Protein AF-A0A368F2L1-F1 (afdb_monomer)

Nearest PDB structures (foldseek):
  6yvh-assembly1_F  TM=9.709E-01  e=3.432E-08  Homo sapiens
  5z58-assembly1_V  TM=9.607E-01  e=5.069E-08  Homo sapiens
  8i0w-assembly1_V  TM=9.616E-01  e=5.359E-08  Homo sapiens
  7dvq-assembly1_V  TM=9.607E-01  e=5.359E-08  Homo sapiens
  7a5p-assembly1_T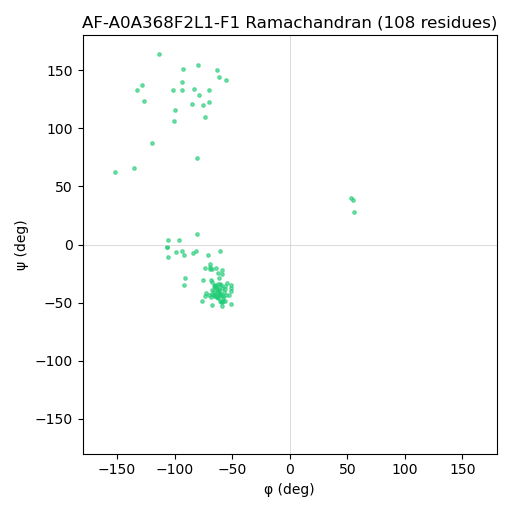  TM=9.551E-01  e=1.236E-07  Homo sapiens

Foldseek 3Di:
DVVLLPLDDQVSLVVVLVVCLQAVLVCCVPPVPVSVVVLVSLVCCLVDCVCVRYDVVSNVSNVVSVVCVVVSSPVHHNADPVRPPDDPVRDDDDDDDPPDDDDPPVVVVD

Radius of gyration: 16.91 Å; Cα contacts (8 Å, |Δi|>4): 63; chains: 1; bounding box: 33×33×47 Å

Organism: Ancylostoma caninum (NCBI:txid29170)

Sequence (110 aa):
MILMLETPTDDSVEVSIAFLKECGAKLTEVSPRALDTIFTRLRGILQDGDSSNLDKRVQYMIEVVMTIRKDNFKAYPAVIDELDLIDEDDQITHTLSLEDAVNPENELSE

Mean predicted aligned error: 5.08 Å

pLDDT: mean 90.08, std 8.78, range [55.81, 97.19]

Structure (mmCIF, N/CA/C/O backbone):
data_AF-A0A368F2L1-F1
#
_entry.id   AF-A0A368F2L1-F1
#
loop_
_atom_site.group_PDB
_atom_site.id
_atom_site.type_symbol
_atom_site.label_atom_id
_atom_site.label_alt_id
_atom_site.label_co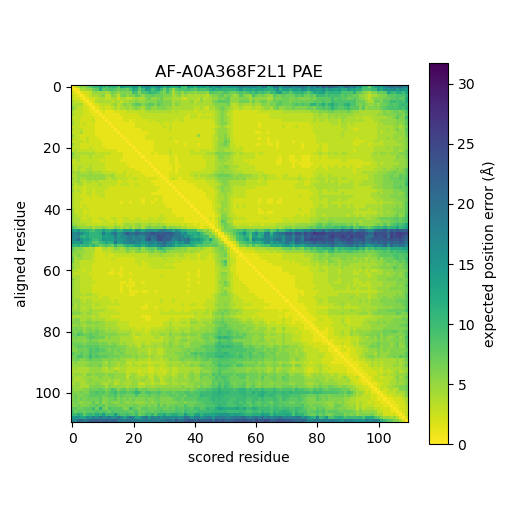mp_id
_atom_site.label_asym_id
_atom_site.label_entity_id
_atom_site.label_seq_id
_atom_site.pdbx_PDB_ins_code
_atom_site.Cartn_x
_atom_site.Cartn_y
_atom_site.Cartn_z
_atom_site.occupancy
_atom_site.B_iso_or_equiv
_atom_site.auth_seq_id
_atom_site.auth_comp_id
_atom_site.auth_asym_id
_atom_site.auth_atom_id
_atom_site.pdbx_PDB_model_num
ATOM 1 N N . MET A 1 1 ? 6.347 2.560 1.617 1.00 61.91 1 MET A N 1
ATOM 2 C CA . MET A 1 1 ? 5.161 2.505 2.507 1.00 61.91 1 MET A CA 1
ATOM 3 C C . MET A 1 1 ? 5.534 2.329 3.977 1.00 61.91 1 MET A C 1
ATOM 5 O O . MET A 1 1 ? 5.023 3.090 4.779 1.00 61.91 1 MET A O 1
ATOM 9 N N . ILE A 1 2 ? 6.428 1.396 4.342 1.00 73.25 2 ILE A N 1
ATOM 10 C CA . ILE A 1 2 ? 6.854 1.198 5.747 1.00 73.25 2 ILE A CA 1
ATOM 11 C C . ILE A 1 2 ? 7.340 2.509 6.386 1.00 73.25 2 ILE A C 1
ATOM 13 O O . ILE A 1 2 ? 6.868 2.841 7.465 1.00 73.25 2 ILE A O 1
ATOM 17 N N . LEU A 1 3 ? 8.134 3.305 5.658 1.00 76.38 3 LEU A N 1
ATOM 18 C CA . LEU A 1 3 ? 8.595 4.632 6.088 1.00 76.38 3 LEU A CA 1
ATOM 19 C C . LEU A 1 3 ? 7.464 5.559 6.577 1.00 76.38 3 LEU A C 1
ATOM 21 O O . LEU A 1 3 ? 7.618 6.253 7.573 1.00 76.38 3 LEU A O 1
ATOM 25 N N . MET A 1 4 ? 6.306 5.549 5.910 1.00 81.75 4 MET A N 1
ATOM 26 C CA . MET A 1 4 ? 5.170 6.410 6.273 1.00 81.75 4 MET A CA 1
ATOM 27 C C . MET A 1 4 ? 4.450 5.936 7.544 1.00 81.75 4 MET A C 1
ATOM 29 O O . MET A 1 4 ? 3.737 6.708 8.168 1.00 81.75 4 MET A O 1
ATOM 33 N N . LEU A 1 5 ? 4.621 4.668 7.934 1.00 83.19 5 LEU A N 1
ATOM 34 C CA . LEU A 1 5 ? 3.968 4.061 9.099 1.00 83.19 5 LEU A CA 1
ATOM 35 C C . LEU A 1 5 ? 4.925 3.867 10.289 1.00 83.19 5 LEU A C 1
ATOM 37 O O . LEU A 1 5 ? 4.532 3.290 11.311 1.00 83.19 5 LEU A O 1
ATOM 41 N N . GLU A 1 6 ? 6.176 4.322 10.175 1.00 82.06 6 GLU A N 1
ATOM 42 C CA . GLU A 1 6 ? 7.134 4.335 11.285 1.00 82.06 6 GLU A CA 1
ATOM 43 C C . GLU A 1 6 ? 6.703 5.337 12.356 1.00 82.06 6 GLU A C 1
ATOM 45 O O . GLU A 1 6 ? 6.529 4.944 13.509 1.00 82.06 6 GLU A O 1
ATOM 50 N N . THR A 1 7 ? 6.439 6.587 11.958 1.00 83.75 7 THR A N 1
ATOM 51 C CA . THR A 1 7 ? 5.884 7.643 12.822 1.00 83.75 7 THR A CA 1
ATOM 52 C C . THR A 1 7 ? 4.542 8.111 12.251 1.00 83.75 7 THR A C 1
ATOM 54 O O . THR A 1 7 ? 4.518 9.032 11.436 1.00 83.75 7 THR A O 1
ATOM 57 N N . PRO A 1 8 ? 3.426 7.456 12.613 1.00 86.56 8 PRO A N 1
ATOM 58 C CA . PRO A 1 8 ? 2.135 7.734 12.001 1.00 86.56 8 PRO A CA 1
ATOM 59 C C . PRO A 1 8 ? 1.604 9.114 12.413 1.00 86.56 8 PRO A C 1
ATOM 61 O O . PRO A 1 8 ? 1.397 9.402 13.589 1.00 86.56 8 PRO A O 1
ATOM 64 N N . THR A 1 9 ? 1.347 9.948 11.414 1.00 89.81 9 THR A N 1
ATOM 65 C CA . THR A 1 9 ? 0.551 11.183 11.475 1.00 89.81 9 THR A CA 1
ATOM 66 C C . THR A 1 9 ? -0.721 11.026 10.647 1.00 89.81 9 THR A C 1
ATOM 68 O O . THR A 1 9 ? -0.771 10.145 9.783 1.00 89.81 9 THR A O 1
ATOM 71 N N . ASP A 1 10 ? -1.708 11.905 10.843 1.00 91.00 10 ASP A N 1
ATOM 72 C CA . ASP A 1 10 ? -2.950 11.880 10.060 1.00 91.00 10 ASP A CA 1
ATOM 73 C C . ASP A 1 10 ? -2.666 11.837 8.543 1.00 91.00 10 ASP A C 1
ATOM 75 O O . ASP A 1 10 ? -3.077 10.897 7.860 1.00 91.00 10 ASP A O 1
ATOM 79 N N . ASP A 1 11 ? -1.827 12.751 8.045 1.00 92.06 11 ASP A N 1
ATOM 80 C CA . ASP A 1 11 ? -1.467 12.830 6.623 1.00 92.06 11 ASP A CA 1
ATOM 81 C C . ASP A 1 11 ? -0.731 11.577 6.118 1.00 92.06 11 ASP A C 1
ATOM 83 O O . ASP A 1 11 ? -1.040 11.037 5.054 1.00 92.06 11 ASP A O 1
ATOM 87 N N . SER A 1 12 ? 0.253 11.080 6.877 1.00 92.12 12 SER A N 1
ATOM 88 C CA . SER A 1 12 ? 1.049 9.915 6.458 1.00 92.12 12 SER A CA 1
ATOM 89 C C . SER A 1 12 ? 0.202 8.641 6.363 1.00 92.12 12 SER A C 1
ATOM 91 O O . SER A 1 12 ? 0.401 7.814 5.463 1.00 92.12 12 SER A O 1
ATOM 93 N N . VAL A 1 13 ? -0.776 8.492 7.262 1.00 91.44 13 VAL A N 1
ATOM 94 C CA . VAL A 1 13 ? -1.699 7.360 7.271 1.00 91.44 13 VAL A CA 1
ATOM 95 C C . VAL A 1 13 ? -2.683 7.489 6.114 1.00 91.44 13 VAL A C 1
ATOM 97 O O . VAL A 1 13 ? -2.928 6.503 5.421 1.00 91.44 13 VAL A O 1
ATOM 100 N N . GLU A 1 14 ? -3.192 8.686 5.837 1.00 93.25 14 GLU A N 1
ATOM 101 C CA . GLU A 1 14 ? -4.063 8.935 4.686 1.00 93.25 14 GLU A CA 1
ATOM 102 C C . GLU A 1 14 ? -3.398 8.591 3.360 1.00 93.25 14 GLU A C 1
ATOM 104 O O . GLU A 1 14 ? -3.968 7.837 2.567 1.00 93.25 14 GLU A O 1
ATOM 109 N N . VAL A 1 15 ? -2.174 9.079 3.147 1.00 94.06 15 VAL A N 1
ATOM 110 C CA . VAL A 1 15 ? -1.387 8.769 1.948 1.00 94.06 15 VAL A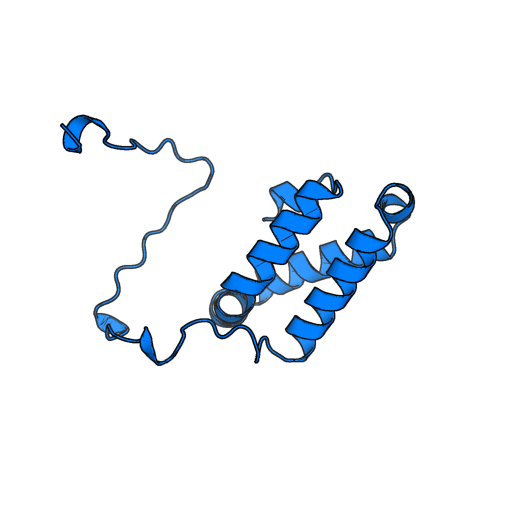 CA 1
ATOM 111 C C . VAL A 1 15 ? -1.127 7.265 1.855 1.00 94.06 15 VAL A C 1
ATOM 113 O O . VAL A 1 15 ? -1.290 6.67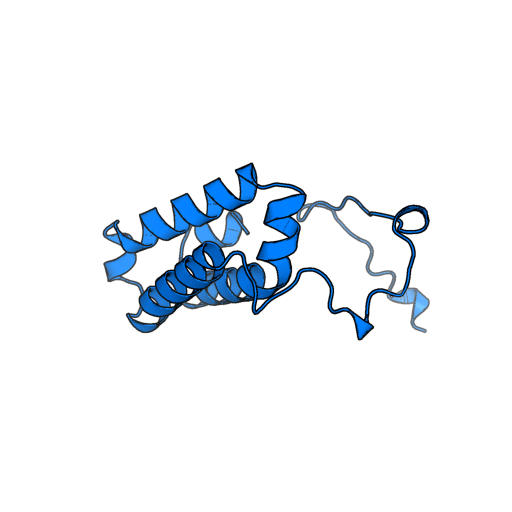3 0.788 1.00 94.06 15 VAL A O 1
ATOM 11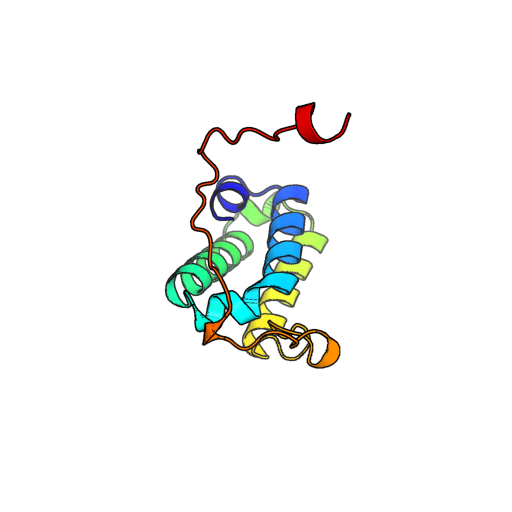6 N N . SER A 1 16 ? -0.789 6.614 2.972 1.00 94.06 16 SER A N 1
ATOM 117 C CA . SER A 1 16 ? -0.573 5.162 3.006 1.00 94.06 16 SER A CA 1
ATOM 118 C C . SER A 1 16 ? -1.834 4.376 2.645 1.00 94.06 16 SER A C 1
ATOM 120 O O . SER A 1 16 ? -1.756 3.380 1.928 1.00 94.06 16 SER A O 1
ATOM 122 N N . ILE A 1 17 ? -3.003 4.821 3.112 1.00 94.06 17 ILE A N 1
ATOM 123 C CA . ILE A 1 17 ? -4.292 4.192 2.814 1.00 94.06 17 ILE A CA 1
ATOM 124 C C . ILE A 1 17 ? -4.678 4.402 1.355 1.00 94.06 17 ILE A C 1
ATOM 126 O O . ILE A 1 17 ? -5.125 3.450 0.719 1.00 94.06 17 ILE A O 1
ATOM 130 N N . ALA A 1 18 ? -4.498 5.609 0.816 1.00 94.62 18 ALA A N 1
ATOM 131 C CA . ALA A 1 18 ? -4.726 5.878 -0.600 1.00 94.62 18 ALA A CA 1
ATOM 132 C C . ALA A 1 18 ? -3.843 4.970 -1.467 1.00 94.62 18 ALA A C 1
ATOM 134 O O . ALA A 1 18 ? -4.353 4.258 -2.324 1.00 94.62 18 ALA A O 1
ATOM 135 N N . PHE A 1 19 ? -2.548 4.888 -1.157 1.00 94.69 19 PHE A N 1
ATOM 136 C CA . PHE A 1 19 ? -1.621 4.015 -1.872 1.00 94.69 19 PHE A CA 1
ATOM 137 C C . PHE A 1 19 ? -2.026 2.530 -1.777 1.00 94.69 19 PHE A C 1
ATOM 139 O O . PHE A 1 19 ? -2.047 1.832 -2.787 1.00 94.69 19 PHE A O 1
ATOM 146 N N . LEU A 1 20 ? -2.437 2.049 -0.595 1.00 95.81 20 LEU A N 1
ATOM 147 C CA . LEU A 1 20 ? -2.927 0.674 -0.414 1.00 95.81 20 LEU A CA 1
ATOM 148 C C . LEU A 1 20 ? -4.190 0.353 -1.210 1.00 95.81 20 LEU A C 1
ATOM 150 O O . LEU A 1 20 ? -4.360 -0.798 -1.606 1.00 95.81 20 LEU A O 1
ATOM 154 N N . LYS A 1 21 ? -5.092 1.320 -1.400 1.00 95.12 21 LYS A N 1
ATOM 155 C CA . LYS A 1 21 ? -6.293 1.108 -2.211 1.00 95.12 21 LYS A CA 1
ATOM 156 C C . LYS A 1 21 ? -5.923 0.871 -3.668 1.00 95.12 21 LYS A C 1
ATOM 158 O O . LYS A 1 21 ? -6.424 -0.083 -4.241 1.00 95.12 21 LYS A O 1
ATOM 163 N N . GLU A 1 22 ? -5.006 1.665 -4.210 1.00 94.50 22 GLU A N 1
ATOM 164 C CA . GLU A 1 22 ? -4.621 1.581 -5.622 1.00 94.50 22 GLU A CA 1
ATOM 165 C C . GLU A 1 22 ? -3.759 0.349 -5.935 1.00 94.50 22 GLU A C 1
ATOM 167 O O . GLU A 1 22 ? -4.003 -0.349 -6.912 1.00 94.50 22 GLU A O 1
ATOM 172 N N . CYS A 1 23 ? -2.756 0.030 -5.105 1.00 95.19 23 CYS A N 1
ATOM 173 C CA . CYS A 1 23 ? -1.800 -1.042 -5.424 1.00 95.19 23 CYS A CA 1
ATOM 174 C C . CYS A 1 23 ? -1.988 -2.330 -4.605 1.00 95.19 23 CYS A C 1
ATOM 176 O O . CYS A 1 23 ? -1.246 -3.299 -4.790 1.00 95.19 23 CYS A O 1
ATOM 178 N N . GLY A 1 24 ? -2.936 -2.365 -3.665 1.00 95.94 24 GLY A N 1
ATOM 179 C CA . GLY A 1 24 ? -3.085 -3.467 -2.710 1.00 95.94 24 GLY A CA 1
ATOM 180 C C . GLY A 1 24 ? -3.461 -4.803 -3.352 1.00 95.94 24 GLY A C 1
ATOM 181 O O . GLY A 1 24 ? -2.951 -5.843 -2.924 1.00 95.94 24 GLY A O 1
ATOM 182 N N . ALA A 1 25 ? -4.272 -4.779 -4.415 1.00 97.00 25 ALA A N 1
ATOM 183 C CA . ALA A 1 25 ? -4.575 -5.969 -5.207 1.00 97.00 25 ALA A CA 1
ATOM 184 C C . ALA A 1 25 ? -3.292 -6.573 -5.794 1.00 97.00 25 ALA A C 1
ATOM 186 O O . ALA A 1 25 ? -2.969 -7.725 -5.505 1.00 97.00 25 ALA A O 1
ATOM 187 N N . LYS A 1 26 ? -2.480 -5.763 -6.491 1.00 95.69 26 LYS A N 1
ATOM 188 C CA . LYS A 1 26 ? -1.230 -6.244 -7.092 1.00 95.69 26 LYS A CA 1
ATOM 189 C C . LYS A 1 26 ? -0.237 -6.737 -6.043 1.00 95.69 26 LYS A C 1
ATOM 191 O O . LYS A 1 26 ? 0.379 -7.784 -6.215 1.00 95.69 26 LYS A O 1
ATOM 196 N N . LEU A 1 27 ? -0.114 -6.028 -4.917 1.00 95.50 27 LEU A N 1
ATOM 197 C CA . LEU A 1 27 ? 0.742 -6.448 -3.801 1.00 95.50 27 LEU A CA 1
ATOM 198 C C . LEU A 1 27 ? 0.319 -7.792 -3.196 1.00 95.50 27 LEU A C 1
ATOM 200 O O . LEU A 1 27 ? 1.179 -8.516 -2.697 1.00 95.50 27 LEU A O 1
ATOM 204 N N . THR A 1 28 ? -0.967 -8.145 -3.257 1.00 95.31 28 THR A N 1
ATOM 205 C CA . THR A 1 28 ? -1.450 -9.460 -2.810 1.00 95.31 28 THR A CA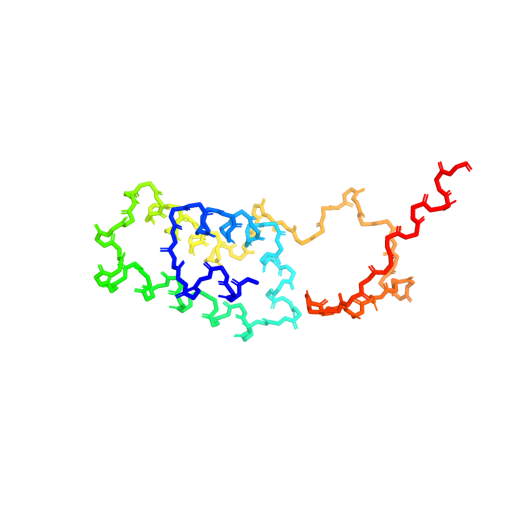 1
ATOM 206 C C . THR A 1 28 ? -0.904 -10.584 -3.695 1.00 95.31 28 THR A C 1
ATOM 208 O O . THR A 1 28 ? -0.572 -11.650 -3.181 1.00 95.31 28 THR A O 1
ATOM 211 N N . GLU A 1 29 ? -0.753 -10.338 -4.998 1.00 93.69 29 GLU A N 1
ATOM 212 C CA . GLU A 1 29 ? -0.209 -11.298 -5.966 1.00 93.69 29 GLU A CA 1
ATOM 213 C C . GLU A 1 29 ? 1.315 -11.415 -5.863 1.00 93.69 29 GLU A C 1
ATOM 215 O O . GLU A 1 29 ? 1.854 -12.518 -5.784 1.00 93.69 29 GLU A O 1
ATOM 220 N N . VAL A 1 30 ? 2.020 -10.276 -5.848 1.00 94.19 30 VAL A N 1
ATOM 221 C CA . VAL A 1 30 ? 3.487 -10.260 -5.993 1.00 94.19 30 VAL A CA 1
ATOM 222 C C . VAL A 1 30 ? 4.235 -10.339 -4.663 1.00 94.19 30 VAL A C 1
ATOM 224 O O . VAL A 1 30 ? 5.359 -10.834 -4.615 1.00 94.19 30 VAL A O 1
ATOM 227 N N . SER A 1 31 ? 3.651 -9.839 -3.567 1.00 94.38 31 SER A N 1
ATOM 228 C CA . SER A 1 31 ? 4.322 -9.776 -2.260 1.00 94.38 31 SER A CA 1
ATOM 229 C C . SER A 1 31 ? 3.341 -9.828 -1.075 1.00 94.38 31 SER A C 1
ATOM 231 O O . SER A 1 31 ? 3.283 -8.905 -0.250 1.00 94.38 31 SER A O 1
ATOM 233 N N . PRO A 1 32 ? 2.588 -10.935 -0.917 1.00 94.62 32 PRO A N 1
ATOM 234 C CA . PRO A 1 32 ? 1.564 -11.056 0.123 1.00 94.62 32 PRO A CA 1
ATOM 235 C C . PRO A 1 32 ? 2.133 -10.901 1.542 1.00 94.62 32 PRO A C 1
ATOM 237 O O . PRO A 1 32 ? 1.506 -10.293 2.405 1.00 94.62 32 PRO A O 1
ATOM 240 N N . ARG A 1 33 ? 3.367 -11.371 1.780 1.00 94.56 33 ARG A N 1
ATOM 241 C CA . ARG A 1 33 ? 4.040 -11.257 3.089 1.00 94.56 33 ARG A CA 1
ATOM 242 C C . ARG A 1 33 ? 4.350 -9.807 3.475 1.00 94.56 33 ARG A C 1
ATOM 244 O O . ARG A 1 33 ? 4.233 -9.438 4.645 1.00 94.56 33 ARG A O 1
ATOM 251 N N . ALA A 1 34 ? 4.756 -8.982 2.509 1.00 91.19 34 ALA A N 1
ATOM 252 C CA . ALA A 1 34 ? 4.995 -7.564 2.760 1.00 91.19 34 ALA A CA 1
ATOM 253 C C . ALA A 1 34 ? 3.673 -6.849 3.068 1.00 91.19 34 ALA A C 1
ATOM 255 O O . ALA A 1 34 ? 3.590 -6.086 4.033 1.00 91.19 34 ALA A O 1
ATOM 256 N N . LEU A 1 35 ? 2.618 -7.168 2.310 1.00 94.25 35 LEU A N 1
ATOM 257 C CA . LEU A 1 35 ? 1.278 -6.641 2.548 1.00 94.25 35 LEU A CA 1
ATOM 258 C C . LEU A 1 35 ? 0.759 -7.022 3.945 1.00 94.25 35 LEU A C 1
ATOM 260 O O . LEU A 1 35 ? 0.255 -6.172 4.678 1.00 94.25 35 LEU A O 1
ATOM 264 N N . ASP A 1 36 ? 0.950 -8.271 4.369 1.00 94.88 36 ASP A N 1
ATOM 265 C CA . ASP A 1 36 ? 0.598 -8.729 5.717 1.00 94.88 36 ASP A CA 1
ATOM 266 C C . ASP A 1 36 ? 1.275 -7.924 6.822 1.00 94.88 36 ASP A C 1
ATOM 268 O O . ASP A 1 36 ? 0.637 -7.573 7.821 1.00 94.88 36 ASP A O 1
ATOM 272 N N . THR A 1 37 ? 2.548 -7.589 6.623 1.00 94.19 37 THR A N 1
ATOM 273 C CA . THR A 1 37 ? 3.333 -6.788 7.567 1.00 94.19 37 THR A CA 1
ATOM 274 C C . THR A 1 37 ? 2.753 -5.379 7.700 1.00 94.19 37 THR A C 1
ATOM 276 O O . THR A 1 37 ? 2.544 -4.898 8.815 1.00 94.19 37 THR A O 1
ATOM 279 N N . ILE A 1 38 ? 2.395 -4.747 6.578 1.00 93.62 38 ILE A N 1
ATOM 280 C CA . ILE A 1 38 ? 1.757 -3.424 6.553 1.00 93.62 38 ILE A CA 1
ATOM 281 C C . ILE A 1 38 ? 0.424 -3.439 7.311 1.00 93.62 38 ILE A C 1
ATOM 283 O O . ILE A 1 38 ? 0.188 -2.606 8.183 1.00 93.62 38 ILE A O 1
ATOM 287 N N . PHE A 1 39 ? -0.453 -4.402 7.028 1.00 94.38 39 PHE A N 1
ATOM 288 C CA . PHE A 1 39 ? -1.754 -4.484 7.700 1.00 94.38 39 PHE A CA 1
ATOM 289 C C . PHE A 1 39 ? -1.643 -4.841 9.183 1.00 94.38 39 PHE A C 1
ATOM 291 O O . PHE A 1 39 ? -2.476 -4.418 9.984 1.00 94.38 39 PHE A O 1
ATOM 298 N N . THR A 1 40 ? -0.619 -5.604 9.563 1.00 93.25 40 THR A N 1
ATOM 299 C CA . THR A 1 40 ? -0.303 -5.855 10.971 1.00 93.25 40 THR A CA 1
ATOM 300 C C . THR A 1 40 ? 0.110 -4.558 11.661 1.00 93.25 40 THR A C 1
ATOM 302 O O . THR A 1 40 ? -0.401 -4.268 12.740 1.00 93.25 40 THR A O 1
ATOM 305 N N . ARG A 1 41 ? 0.940 -3.727 11.014 1.00 91.00 41 ARG A N 1
ATOM 306 C CA . ARG A 1 41 ? 1.310 -2.401 11.528 1.00 91.00 41 ARG A CA 1
ATOM 307 C C . ARG A 1 41 ? 0.100 -1.476 11.662 1.00 91.00 41 ARG A C 1
ATOM 309 O O . ARG A 1 41 ? -0.069 -0.881 12.717 1.00 91.00 41 ARG A O 1
ATOM 316 N N . LEU A 1 42 ? -0.772 -1.412 10.653 1.00 91.75 42 LEU A N 1
ATOM 317 C CA . LEU A 1 42 ? -2.019 -0.635 10.713 1.00 91.75 42 LEU A CA 1
ATOM 318 C C . LEU A 1 42 ? -2.935 -1.086 11.861 1.00 91.75 42 LEU A C 1
ATOM 320 O O . LEU A 1 42 ? -3.559 -0.256 12.516 1.00 91.75 42 LEU A O 1
ATOM 324 N N . ARG A 1 43 ? -2.996 -2.396 12.136 1.00 91.44 43 ARG A N 1
ATOM 325 C CA . ARG A 1 43 ? -3.726 -2.922 13.297 1.00 91.44 43 ARG A CA 1
ATOM 326 C C . ARG A 1 43 ? -3.091 -2.492 14.614 1.00 91.44 43 ARG A C 1
ATOM 328 O O . ARG A 1 43 ? -3.832 -2.110 15.512 1.00 91.44 43 ARG A O 1
ATOM 335 N N . GLY A 1 44 ? -1.762 -2.529 14.703 1.00 89.62 44 GLY A N 1
ATOM 336 C CA . GLY A 1 44 ? -1.019 -2.005 15.849 1.00 89.62 44 GLY A CA 1
ATOM 337 C C . GLY A 1 44 ? -1.354 -0.537 16.105 1.00 89.62 44 GLY A C 1
ATOM 338 O O . GLY A 1 44 ? -1.775 -0.205 17.199 1.00 89.62 44 GLY A O 1
ATOM 339 N N . ILE A 1 45 ? -1.329 0.313 15.072 1.00 87.50 45 ILE A N 1
ATOM 340 C CA . ILE A 1 45 ? -1.676 1.743 15.185 1.00 87.50 45 ILE A CA 1
ATOM 341 C C . ILE A 1 45 ? -3.088 1.958 15.756 1.00 87.50 45 ILE A C 1
ATOM 343 O O . ILE A 1 45 ? -3.287 2.870 16.548 1.00 87.50 45 ILE A O 1
ATOM 347 N N . LEU A 1 46 ? -4.065 1.124 15.380 1.00 86.62 46 LEU A N 1
ATOM 348 C CA . LEU A 1 46 ? -5.445 1.221 15.876 1.00 86.62 46 LEU A CA 1
ATOM 349 C C . LEU A 1 46 ? -5.606 0.712 17.324 1.00 86.62 46 LEU A C 1
ATOM 351 O O . LEU A 1 46 ? -6.498 1.165 18.035 1.00 86.62 46 LEU A O 1
ATOM 355 N N . GLN A 1 47 ? -4.791 -0.262 17.741 1.00 83.62 47 GLN A N 1
ATOM 356 C CA . GLN A 1 47 ? -4.873 -0.912 19.057 1.00 83.62 47 GLN A CA 1
ATOM 357 C C . GLN A 1 47 ? -3.995 -0.239 20.119 1.00 83.62 47 GLN A C 1
ATOM 359 O O . GLN A 1 47 ? -4.371 -0.201 21.291 1.00 83.62 47 GLN A O 1
ATOM 364 N N . ASP A 1 48 ? -2.837 0.272 19.713 1.00 70.19 48 ASP A N 1
ATOM 365 C CA . ASP A 1 48 ? -1.867 0.926 20.577 1.00 70.19 48 ASP A CA 1
ATOM 366 C C . ASP A 1 48 ? -2.299 2.374 20.869 1.00 70.19 48 ASP A C 1
ATOM 368 O O . ASP A 1 48 ? -3.010 3.025 20.095 1.00 70.19 48 ASP A O 1
ATOM 372 N N . GLY A 1 49 ? -1.845 2.907 22.008 1.00 56.72 49 GLY A N 1
ATOM 373 C CA . GLY A 1 49 ? -2.124 4.281 22.445 1.00 56.72 49 GLY A CA 1
ATOM 374 C C . GLY A 1 49 ? -1.619 5.377 21.494 1.00 56.72 49 GLY A C 1
ATOM 375 O O . GLY A 1 49 ? -1.963 6.537 21.705 1.00 56.72 49 GLY A O 1
ATOM 376 N N . ASP A 1 50 ? -0.878 5.035 20.434 1.00 55.81 50 ASP A N 1
ATOM 377 C CA . ASP A 1 50 ? -0.520 5.940 19.327 1.00 55.81 50 ASP A CA 1
ATOM 378 C C . ASP A 1 50 ? -1.759 6.453 18.566 1.00 55.81 50 ASP A C 1
ATOM 380 O O . ASP A 1 50 ? -1.744 7.558 18.025 1.00 55.81 50 ASP A O 1
ATOM 384 N N . SER A 1 51 ? -2.874 5.713 18.605 1.00 58.19 51 SER A N 1
ATOM 385 C CA . SER A 1 51 ? -4.183 6.174 18.114 1.00 58.19 51 SER A CA 1
ATOM 386 C C . SER A 1 51 ? -4.757 7.366 18.885 1.00 58.19 51 SER A C 1
ATOM 388 O O . SER A 1 51 ? -5.619 8.065 18.356 1.00 58.19 51 SER A O 1
ATOM 390 N N . SER A 1 52 ? -4.303 7.623 20.119 1.00 59.12 52 SER A N 1
ATOM 391 C CA . SER A 1 52 ? -4.835 8.717 20.948 1.00 59.12 52 SER A CA 1
ATOM 392 C C . SER A 1 52 ? -4.505 10.110 20.404 1.00 59.12 52 SER A C 1
ATOM 394 O O . SER A 1 52 ? -5.226 11.060 20.708 1.00 59.12 52 SER A O 1
ATOM 396 N N . ASN A 1 53 ? -3.469 10.210 19.565 1.00 71.38 53 ASN A N 1
ATOM 397 C CA . ASN A 1 53 ? -3.073 11.435 18.872 1.00 71.38 53 ASN A CA 1
ATOM 398 C C . ASN A 1 53 ? -3.575 11.502 17.420 1.00 71.38 53 ASN A C 1
ATOM 400 O O . ASN A 1 53 ? -3.381 12.530 16.779 1.00 71.38 53 ASN A O 1
ATOM 404 N N . LEU A 1 54 ? -4.186 10.430 16.901 1.00 81.81 54 LEU A N 1
ATOM 405 C CA . LEU A 1 54 ? -4.725 10.388 15.542 1.00 81.81 54 LEU A CA 1
ATOM 406 C C . LEU A 1 54 ? -6.203 10.761 15.541 1.00 81.81 54 LEU A C 1
ATOM 408 O O . LEU A 1 54 ? -6.977 10.323 16.401 1.00 81.81 54 LEU A O 1
ATOM 412 N N . ASP A 1 55 ? -6.613 11.528 14.535 1.00 88.38 55 ASP A N 1
ATOM 413 C CA . ASP A 1 55 ? -8.010 11.903 14.375 1.00 88.38 55 ASP A CA 1
ATOM 414 C C . ASP A 1 55 ? -8.887 10.650 14.180 1.00 88.38 55 ASP A C 1
ATOM 416 O O . ASP A 1 55 ? -8.516 9.676 13.513 1.00 88.38 55 ASP A O 1
ATOM 420 N N . LYS A 1 56 ? -10.105 10.672 14.735 1.00 89.44 56 LYS A N 1
ATOM 421 C CA . LYS A 1 56 ? -11.074 9.574 14.578 1.00 89.44 56 LYS A CA 1
ATOM 422 C C . LYS A 1 56 ? -11.330 9.236 13.109 1.00 89.44 56 LYS A C 1
ATOM 424 O O . LYS A 1 56 ? -11.559 8.075 12.781 1.00 89.44 56 LYS A O 1
ATOM 429 N N . ARG A 1 57 ? -11.286 10.224 12.215 1.00 91.75 57 ARG A N 1
ATOM 430 C CA . ARG A 1 57 ? -11.403 10.036 10.767 1.00 91.75 57 ARG A CA 1
ATOM 431 C C . ARG A 1 57 ? -10.332 9.093 10.233 1.00 91.75 57 ARG A C 1
ATOM 433 O O . ARG A 1 57 ? -10.654 8.212 9.442 1.00 91.75 57 ARG A O 1
ATOM 440 N N . VAL A 1 58 ? -9.088 9.247 10.672 1.00 90.81 58 VAL A N 1
ATOM 441 C CA . VAL A 1 58 ? -7.963 8.421 10.219 1.00 90.81 58 VAL A CA 1
ATOM 442 C C . VAL A 1 58 ? -8.125 6.986 10.712 1.00 90.81 58 VAL A C 1
ATOM 444 O O . VAL A 1 58 ? -7.936 6.045 9.941 1.00 90.81 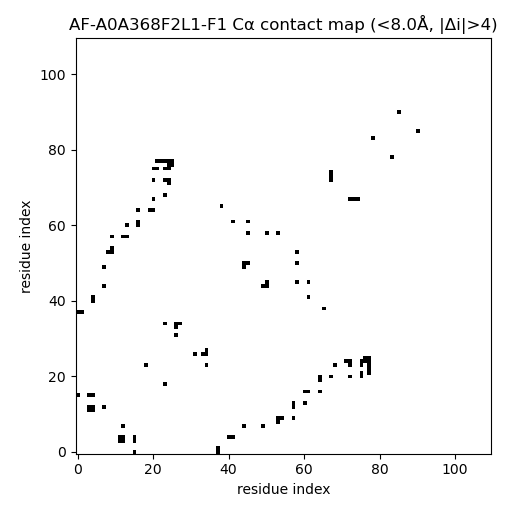58 VAL A O 1
ATOM 447 N N . GLN A 1 59 ? -8.604 6.804 11.945 1.00 90.44 59 GLN A N 1
ATOM 448 C CA . GLN A 1 59 ? -8.964 5.483 12.474 1.00 90.44 59 GLN A CA 1
ATOM 449 C C . GLN A 1 59 ? -10.033 4.798 11.603 1.00 90.44 59 GLN A C 1
ATOM 451 O O . GLN A 1 59 ? -9.851 3.648 11.200 1.00 90.44 59 GLN A O 1
ATOM 456 N N . TYR A 1 60 ? -11.092 5.518 11.209 1.00 93.44 60 TYR A N 1
ATOM 457 C CA . TYR A 1 60 ? -12.095 4.988 10.276 1.00 93.44 60 TYR A CA 1
ATOM 458 C C . TYR A 1 60 ? -11.501 4.632 8.912 1.00 93.44 60 TYR A C 1
ATOM 460 O O . TYR A 1 60 ? -11.875 3.620 8.321 1.00 93.44 60 TYR A O 1
ATOM 468 N N . MET A 1 61 ? -10.560 5.423 8.395 1.00 94.44 61 MET A N 1
ATOM 469 C CA . MET A 1 61 ? -9.900 5.093 7.131 1.00 94.44 61 MET A CA 1
ATOM 470 C C . MET A 1 61 ? -9.114 3.777 7.230 1.00 94.44 61 MET A C 1
ATOM 472 O O . MET A 1 61 ? -9.131 2.991 6.277 1.00 94.44 61 MET A O 1
ATOM 476 N N . ILE A 1 62 ? -8.476 3.502 8.376 1.00 93.56 62 ILE A N 1
ATOM 477 C CA . ILE A 1 62 ? -7.797 2.223 8.631 1.00 93.56 62 ILE A CA 1
ATOM 478 C C . ILE A 1 62 ? -8.811 1.066 8.614 1.00 93.56 62 ILE A C 1
ATOM 480 O O . ILE A 1 62 ? -8.581 0.043 7.967 1.00 93.56 62 ILE A O 1
ATOM 484 N N . GLU A 1 63 ? -9.961 1.212 9.271 1.00 93.94 63 GLU A N 1
ATOM 485 C CA . GLU A 1 63 ? -11.014 0.185 9.254 1.00 93.94 63 GLU A CA 1
ATOM 486 C C . GLU A 1 63 ? -11.562 -0.069 7.841 1.00 93.94 63 GLU A C 1
ATOM 488 O O . GLU A 1 63 ? -11.770 -1.222 7.437 1.00 93.94 63 GLU A O 1
ATOM 493 N N . VAL A 1 64 ? -11.741 0.999 7.058 1.00 95.69 64 VAL A N 1
ATOM 494 C CA . VAL A 1 64 ? -12.167 0.916 5.657 1.00 95.69 64 VAL A CA 1
ATOM 495 C C . VAL A 1 64 ? -11.155 0.120 4.837 1.00 95.69 64 VAL A C 1
ATOM 497 O O . VAL A 1 64 ? -11.554 -0.809 4.135 1.00 95.69 64 VAL A O 1
ATOM 500 N N . VAL A 1 65 ? -9.850 0.403 4.943 1.00 96.00 65 VAL A N 1
ATOM 501 C CA . VAL A 1 65 ? -8.845 -0.343 4.164 1.00 96.00 65 VAL A CA 1
ATOM 502 C C . VAL A 1 65 ? -8.735 -1.806 4.606 1.00 96.00 65 VAL A C 1
ATOM 504 O O . VAL A 1 65 ? -8.530 -2.689 3.774 1.00 96.00 65 VAL A O 1
ATOM 507 N N . MET A 1 66 ? -8.957 -2.110 5.891 1.00 95.50 66 MET A N 1
ATOM 508 C CA . MET A 1 66 ? -9.058 -3.500 6.357 1.00 95.50 66 MET A CA 1
ATOM 509 C C . MET A 1 66 ? -10.267 -4.230 5.768 1.00 95.50 66 MET A C 1
ATOM 511 O O . MET A 1 66 ? -10.176 -5.427 5.491 1.00 95.50 66 MET A O 1
ATOM 515 N N . THR A 1 67 ? -11.387 -3.535 5.575 1.00 97.00 67 THR A N 1
ATOM 516 C CA . THR A 1 67 ? -12.578 -4.097 4.924 1.00 97.00 67 THR A CA 1
ATOM 517 C C . THR A 1 67 ? -12.311 -4.361 3.445 1.00 97.00 67 THR A C 1
ATOM 519 O O . THR A 1 67 ? -12.542 -5.474 2.983 1.00 97.00 67 THR A O 1
ATOM 522 N N . ILE A 1 68 ? -11.693 -3.408 2.741 1.00 97.19 68 ILE A N 1
ATOM 523 C CA . ILE A 1 68 ? -11.272 -3.574 1.340 1.00 97.19 68 ILE A CA 1
ATOM 524 C C . IL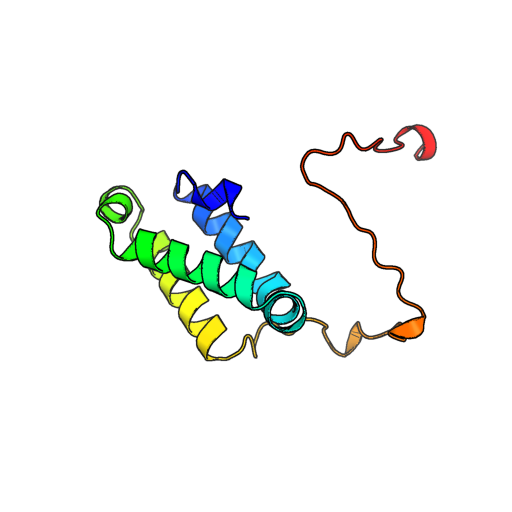E A 1 68 ? -10.374 -4.806 1.177 1.00 97.19 68 ILE A C 1
ATOM 526 O O . ILE A 1 68 ? -10.579 -5.609 0.267 1.00 97.19 68 ILE A O 1
ATOM 530 N N . ARG A 1 69 ? -9.419 -5.008 2.094 1.00 95.94 69 ARG A N 1
ATOM 531 C CA . ARG A 1 69 ? -8.580 -6.210 2.099 1.00 95.94 69 ARG A CA 1
ATOM 532 C C . ARG A 1 69 ? -9.390 -7.491 2.305 1.00 95.94 69 ARG A C 1
ATOM 534 O O . ARG A 1 69 ? -9.122 -8.476 1.626 1.00 95.94 69 ARG A O 1
ATOM 541 N N . LYS A 1 70 ? -10.341 -7.517 3.247 1.00 96.00 70 LYS A N 1
ATOM 542 C CA . LYS A 1 70 ? -11.203 -8.696 3.486 1.00 96.00 70 LYS A CA 1
ATOM 543 C C . LYS A 1 70 ? -12.027 -9.055 2.253 1.00 96.00 70 LYS A C 1
ATOM 545 O O . LYS A 1 70 ? -12.237 -10.234 1.987 1.00 96.00 70 LYS A O 1
ATOM 550 N N . ASP A 1 71 ? -12.434 -8.045 1.495 1.00 97.12 71 ASP A N 1
ATOM 551 C CA . ASP A 1 71 ? -13.142 -8.212 0.230 1.00 97.12 71 ASP A CA 1
ATOM 552 C C . ASP A 1 71 ? -12.207 -8.534 -0.945 1.00 97.12 71 ASP A C 1
ATOM 554 O O . ASP A 1 71 ? -12.666 -8.571 -2.084 1.00 97.12 71 ASP A O 1
ATOM 558 N N . ASN A 1 72 ? -10.921 -8.804 -0.691 1.00 94.94 72 ASN A N 1
ATOM 559 C CA . ASN A 1 72 ? -9.888 -9.082 -1.692 1.00 94.94 72 ASN A CA 1
ATOM 560 C C . ASN A 1 72 ? -9.792 -7.992 -2.768 1.00 94.94 72 ASN A C 1
ATOM 562 O O . ASN A 1 72 ? -9.642 -8.301 -3.944 1.00 94.94 72 ASN A O 1
ATOM 566 N N . PHE A 1 73 ? -9.916 -6.721 -2.371 1.00 96.62 73 PHE A N 1
ATOM 567 C CA . PHE A 1 73 ? -9.781 -5.571 -3.270 1.00 96.62 73 PHE A CA 1
ATOM 568 C C . PHE A 1 73 ? -10.725 -5.605 -4.488 1.00 96.62 73 PHE A C 1
ATOM 570 O O . PHE A 1 73 ? -10.428 -5.001 -5.507 1.00 96.62 73 PHE A O 1
ATOM 577 N N . LYS A 1 74 ? -11.898 -6.249 -4.398 1.00 94.50 74 LYS A N 1
ATOM 578 C CA . LYS A 1 74 ? -12.859 -6.352 -5.521 1.00 94.50 74 LYS A CA 1
ATOM 579 C C . LYS A 1 74 ? -13.209 -5.022 -6.197 1.00 94.50 74 LYS A C 1
ATOM 581 O O . LYS A 1 74 ? -13.458 -5.000 -7.393 1.00 94.50 74 LYS A O 1
ATOM 586 N N . ALA A 1 75 ? -13.279 -3.936 -5.425 1.00 94.88 75 ALA A N 1
ATOM 587 C CA . ALA A 1 75 ? -13.574 -2.596 -5.938 1.00 94.88 75 ALA A CA 1
ATOM 588 C C . ALA A 1 75 ? -12.335 -1.851 -6.477 1.00 94.88 75 ALA A C 1
ATOM 590 O O . ALA A 1 75 ? -12.480 -0.768 -7.031 1.00 94.88 75 ALA A O 1
ATOM 591 N N . TYR A 1 76 ? -11.142 -2.415 -6.286 1.00 95.81 76 TYR A N 1
ATOM 592 C CA . TYR A 1 76 ? -9.843 -1.841 -6.632 1.00 95.81 76 TYR A CA 1
ATOM 593 C C . TYR A 1 76 ? -8.967 -2.914 -7.309 1.00 95.81 76 TYR A C 1
ATOM 595 O O . TYR A 1 76 ? -7.992 -3.380 -6.711 1.00 95.81 76 TYR A O 1
ATOM 603 N N . PRO A 1 77 ? -9.353 -3.393 -8.507 1.00 95.31 77 PRO A N 1
ATOM 604 C CA . PRO A 1 77 ? -8.585 -4.409 -9.220 1.00 95.31 77 PRO A CA 1
ATOM 605 C C . PRO A 1 77 ? -7.191 -3.883 -9.593 1.00 95.31 77 PRO A C 1
ATOM 607 O O . PRO A 1 77 ? -7.010 -2.689 -9.816 1.00 95.31 77 PRO A O 1
ATOM 610 N N . ALA A 1 78 ? -6.205 -4.782 -9.669 1.00 94.19 78 ALA A N 1
ATOM 611 C CA . ALA A 1 78 ? -4.818 -4.426 -9.982 1.00 94.19 78 ALA A CA 1
ATOM 612 C C . ALA A 1 78 ? -4.652 -3.837 -11.392 1.00 94.19 78 ALA A C 1
ATOM 614 O O . ALA A 1 78 ? -3.833 -2.945 -11.598 1.00 94.19 78 ALA A O 1
ATOM 615 N N . VAL A 1 79 ? -5.426 -4.355 -12.344 1.00 93.12 79 VAL A N 1
ATOM 616 C CA . VAL A 1 79 ? -5.510 -3.882 -13.724 1.00 93.12 79 VAL A CA 1
ATOM 617 C C . VAL A 1 79 ? -6.993 -3.769 -14.054 1.00 93.12 79 VAL A C 1
ATOM 619 O O . VAL A 1 79 ? -7.779 -4.653 -13.714 1.00 93.12 79 VAL A O 1
ATOM 622 N N . ILE A 1 80 ? -7.388 -2.649 -14.649 1.00 93.44 80 ILE A N 1
ATOM 623 C CA . ILE A 1 80 ? -8.750 -2.448 -15.148 1.00 93.44 80 ILE A CA 1
ATOM 624 C C . ILE A 1 80 ? -8.817 -3.096 -16.531 1.00 93.44 80 ILE A C 1
ATOM 626 O O . ILE A 1 80 ? -7.935 -2.828 -17.339 1.00 93.44 80 ILE A O 1
ATOM 630 N N . ASP A 1 81 ? -9.858 -3.881 -16.820 1.00 91.69 81 ASP A N 1
ATOM 631 C CA . ASP A 1 81 ? -9.987 -4.645 -18.076 1.00 91.69 81 ASP A CA 1
ATOM 632 C C . ASP A 1 81 ? -9.764 -3.795 -19.343 1.00 91.69 81 ASP A C 1
ATOM 634 O O . ASP A 1 81 ? -9.152 -4.244 -20.305 1.00 91.69 81 ASP A O 1
ATOM 638 N N . GLU A 1 82 ? -10.217 -2.537 -19.348 1.00 93.75 82 GLU A N 1
ATOM 639 C CA . GLU A 1 82 ? -10.038 -1.612 -20.480 1.00 93.75 82 GLU A CA 1
ATOM 640 C C . GLU A 1 82 ? -8.578 -1.161 -20.695 1.00 93.75 82 GLU A C 1
ATOM 642 O O . GLU A 1 82 ? -8.247 -0.619 -21.749 1.00 93.75 82 GLU A O 1
ATOM 647 N N . LEU A 1 83 ? -7.714 -1.353 -19.695 1.00 93.56 83 LEU A N 1
ATOM 648 C CA . LEU A 1 83 ? -6.302 -0.963 -19.684 1.00 93.56 83 LEU A CA 1
ATOM 649 C C . LEU A 1 83 ? -5.350 -2.162 -19.820 1.00 93.56 83 LEU A C 1
ATOM 651 O O . LEU A 1 83 ? -4.137 -1.957 -19.891 1.00 93.56 83 LEU A O 1
ATOM 655 N N . ASP A 1 84 ? -5.874 -3.388 -19.884 1.00 93.44 84 ASP A N 1
ATOM 656 C CA . ASP A 1 84 ? -5.087 -4.607 -20.088 1.00 93.44 84 ASP A CA 1
ATOM 657 C C . ASP A 1 84 ? -4.749 -4.793 -21.579 1.00 93.44 84 ASP A C 1
ATOM 659 O O . ASP A 1 84 ? -5.393 -5.539 -22.314 1.00 93.44 84 ASP A O 1
ATOM 663 N N . LEU A 1 85 ? -3.796 -3.989 -22.061 1.00 94.50 85 LEU A N 1
ATOM 664 C CA . LEU A 1 85 ? -3.487 -3.845 -23.492 1.00 94.50 85 LEU A CA 1
ATOM 665 C C . LEU A 1 85 ? -2.187 -4.530 -23.931 1.00 94.50 85 LEU A C 1
ATOM 667 O O . LEU A 1 85 ? -1.903 -4.568 -25.128 1.00 94.50 85 LEU A O 1
ATOM 671 N N . ILE A 1 86 ? -1.363 -4.979 -22.985 1.00 94.88 86 ILE A N 1
ATOM 672 C CA . ILE A 1 86 ? -0.015 -5.494 -23.244 1.00 94.88 86 ILE A CA 1
ATOM 673 C C . ILE A 1 86 ? 0.097 -6.876 -22.615 1.00 94.88 86 ILE A C 1
ATOM 675 O O . I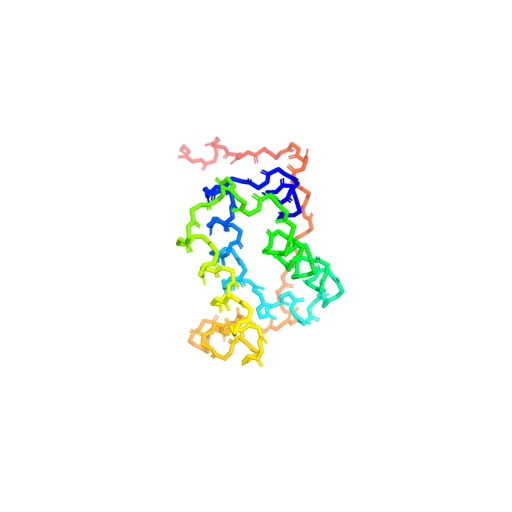LE A 1 86 ? -0.066 -7.005 -21.400 1.00 94.88 86 ILE A O 1
ATOM 679 N N . ASP A 1 87 ? 0.434 -7.869 -23.436 1.00 94.06 87 ASP A N 1
ATOM 680 C CA . ASP A 1 87 ? 0.667 -9.241 -22.990 1.00 94.06 87 ASP A CA 1
ATOM 681 C C . ASP A 1 87 ? 1.743 -9.285 -21.893 1.00 94.06 87 ASP A C 1
ATOM 683 O O . ASP A 1 87 ? 2.743 -8.568 -21.955 1.00 94.06 87 ASP A O 1
ATOM 687 N N . GLU A 1 88 ? 1.557 -10.142 -20.884 1.00 89.94 88 GLU A N 1
ATOM 688 C CA . GLU A 1 88 ? 2.461 -10.217 -19.724 1.00 89.94 88 GLU A CA 1
ATOM 689 C C . GLU A 1 88 ? 3.927 -10.468 -20.122 1.00 89.94 88 GLU A C 1
ATOM 691 O O . GLU A 1 88 ? 4.833 -9.901 -19.510 1.00 89.94 88 GLU A O 1
ATOM 696 N N . ASP A 1 89 ? 4.161 -11.260 -21.176 1.00 94.69 89 ASP A N 1
ATOM 697 C CA . ASP A 1 89 ? 5.500 -11.599 -21.683 1.00 94.69 89 ASP A CA 1
ATOM 698 C C . ASP A 1 89 ? 6.228 -10.403 -22.330 1.00 94.69 89 ASP A C 1
ATOM 700 O O . ASP A 1 89 ? 7.460 -10.399 -22.409 1.00 94.69 89 ASP A O 1
ATOM 704 N N . ASP A 1 90 ? 5.488 -9.373 -22.750 1.00 96.50 90 ASP A N 1
ATOM 705 C CA . ASP A 1 90 ? 6.029 -8.153 -23.358 1.00 96.50 90 ASP A CA 1
ATOM 706 C C . ASP A 1 90 ? 6.269 -7.034 -22.324 1.00 96.50 90 ASP A C 1
ATOM 708 O O . ASP A 1 90 ? 6.831 -5.979 -22.644 1.00 96.50 90 ASP A O 1
ATOM 712 N N . GLN A 1 91 ? 5.873 -7.236 -21.062 1.00 94.44 91 GLN A N 1
ATOM 713 C CA . GLN A 1 91 ? 6.034 -6.237 -20.007 1.00 94.44 91 GLN A CA 1
ATOM 714 C C . GLN A 1 91 ? 7.468 -6.202 -19.461 1.00 94.44 91 GLN A C 1
ATOM 716 O O . GLN A 1 91 ? 8.025 -7.197 -18.996 1.00 94.44 91 GLN A O 1
ATOM 721 N N . ILE A 1 92 ? 8.060 -5.004 -19.416 1.00 95.50 92 ILE A N 1
ATOM 722 C CA . ILE A 1 92 ? 9.388 -4.784 -18.826 1.00 95.50 92 ILE A CA 1
ATOM 723 C C . ILE A 1 92 ? 9.236 -4.207 -17.415 1.00 95.50 92 ILE A C 1
ATOM 725 O O . ILE A 1 92 ? 8.927 -3.027 -17.226 1.00 95.50 92 ILE A O 1
ATOM 729 N N . THR A 1 93 ? 9.502 -5.037 -16.404 1.00 92.69 93 THR A N 1
ATOM 730 C CA . THR A 1 93 ? 9.467 -4.618 -14.995 1.00 92.69 93 THR A CA 1
ATOM 731 C C . THR A 1 93 ? 10.796 -4.000 -14.573 1.00 92.69 93 THR A C 1
ATOM 733 O O . THR A 1 93 ? 11.837 -4.656 -14.580 1.00 92.69 93 THR A O 1
ATOM 736 N N . HIS A 1 94 ? 10.754 -2.744 -14.135 1.00 92.69 94 HIS A N 1
ATOM 737 C CA . HIS A 1 94 ? 11.920 -2.031 -13.623 1.00 92.69 94 HIS A CA 1
ATOM 738 C C . HIS A 1 94 ? 12.001 -2.181 -12.103 1.00 92.69 94 HIS A C 1
ATOM 740 O O . HIS A 1 94 ? 11.010 -1.992 -11.400 1.00 92.69 94 HIS A O 1
ATOM 746 N N . THR A 1 95 ? 13.186 -2.505 -11.584 1.00 91.44 95 THR A N 1
ATOM 747 C CA . THR A 1 95 ? 13.434 -2.538 -10.135 1.00 91.44 95 THR A CA 1
ATOM 748 C C . THR A 1 95 ? 14.134 -1.253 -9.721 1.00 91.44 95 THR A C 1
ATOM 750 O O . THR A 1 95 ? 15.248 -0.995 -10.167 1.00 91.44 95 THR A O 1
ATOM 753 N N . LEU A 1 96 ? 13.466 -0.456 -8.889 1.00 90.00 96 LEU A N 1
ATOM 754 C CA . LEU A 1 96 ? 13.935 0.846 -8.415 1.00 90.00 96 LEU A CA 1
ATOM 755 C C . LEU A 1 96 ? 13.846 0.889 -6.888 1.00 90.00 96 LEU A C 1
ATOM 757 O O . LEU A 1 96 ? 12.842 0.449 -6.317 1.00 90.00 96 LEU A O 1
ATOM 761 N N . SER A 1 97 ? 14.872 1.425 -6.228 1.00 90.31 97 SER A N 1
ATOM 762 C CA . SER A 1 97 ? 14.828 1.744 -4.802 1.00 90.31 97 SER A CA 1
ATOM 763 C C . SER A 1 97 ? 14.401 3.194 -4.586 1.00 90.31 97 SER A C 1
ATOM 765 O O . SER A 1 97 ? 14.675 4.075 -5.394 1.00 90.31 97 SER A O 1
ATOM 767 N N . LEU A 1 98 ? 13.766 3.461 -3.444 1.00 87.69 98 LEU A N 1
ATOM 768 C CA . LEU A 1 98 ? 13.427 4.827 -3.025 1.00 87.69 98 LEU A CA 1
ATOM 769 C C . LEU A 1 98 ? 14.663 5.661 -2.654 1.00 87.69 98 LEU A C 1
ATOM 771 O O . LEU A 1 98 ? 14.578 6.882 -2.597 1.00 87.69 98 LEU A O 1
ATOM 775 N N . GLU A 1 99 ? 15.781 5.002 -2.360 1.00 89.50 99 GLU A N 1
ATOM 776 C CA . GLU A 1 99 ? 17.040 5.641 -1.961 1.00 89.50 99 GLU A CA 1
ATOM 777 C C . GLU A 1 99 ? 17.958 5.927 -3.157 1.00 89.50 99 GLU A C 1
ATOM 779 O O . GLU A 1 99 ? 18.975 6.605 -3.003 1.00 89.50 99 GLU A O 1
ATOM 784 N N . ASP A 1 100 ? 17.613 5.416 -4.344 1.00 91.50 100 ASP A N 1
ATOM 785 C CA . ASP A 1 100 ? 18.435 5.580 -5.535 1.00 91.50 100 ASP A CA 1
ATOM 786 C C . ASP A 1 100 ? 18.408 7.039 -6.005 1.00 91.50 100 ASP A C 1
ATOM 788 O O . ASP A 1 100 ? 17.354 7.665 -6.137 1.00 91.50 100 ASP A O 1
ATOM 792 N N . ALA A 1 101 ? 19.587 7.584 -6.308 1.00 89.94 101 ALA A N 1
ATOM 793 C CA . ALA A 1 101 ? 19.687 8.852 -7.015 1.00 89.94 101 ALA A CA 1
ATOM 794 C C . ALA A 1 101 ? 19.309 8.626 -8.486 1.00 89.94 101 ALA A C 1
ATOM 796 O O . ALA A 1 101 ? 20.056 7.995 -9.234 1.00 89.94 101 ALA A O 1
ATOM 797 N N . VAL A 1 102 ? 18.150 9.139 -8.896 1.00 90.81 102 VAL A N 1
ATOM 798 C CA . VAL A 1 102 ? 17.644 9.027 -10.270 1.00 90.81 102 VAL A CA 1
ATOM 799 C C . VAL A 1 102 ? 17.897 10.339 -11.013 1.00 90.81 102 VAL A C 1
ATOM 801 O O . VAL A 1 102 ? 17.602 11.410 -10.480 1.00 90.81 102 VAL A O 1
ATOM 804 N N . ASN A 1 103 ? 18.432 10.270 -12.238 1.00 91.94 103 ASN A N 1
ATOM 805 C CA . ASN A 1 103 ? 18.465 11.432 -13.127 1.00 91.94 103 ASN A CA 1
ATOM 806 C C . ASN A 1 103 ? 17.051 11.650 -13.700 1.00 91.94 103 ASN A C 1
ATOM 808 O O . ASN A 1 103 ? 16.540 10.738 -14.349 1.00 91.94 103 ASN A O 1
ATOM 812 N N . PRO A 1 104 ? 16.398 12.805 -13.473 1.00 91.62 104 PRO A N 1
ATOM 813 C CA . PRO A 1 104 ? 15.111 13.102 -14.097 1.00 91.62 104 PRO A CA 1
ATOM 814 C C . PRO A 1 104 ? 15.210 13.371 -15.609 1.00 91.62 104 PRO A C 1
ATOM 816 O O . PRO A 1 104 ? 14.167 13.459 -16.249 1.00 91.62 104 PRO A O 1
ATOM 819 N N . GLU A 1 105 ? 16.423 13.499 -16.171 1.00 92.81 105 GLU A N 1
ATOM 820 C CA . GLU A 1 105 ? 16.673 13.709 -17.610 1.00 92.81 105 GLU A CA 1
ATOM 821 C C . GLU A 1 105 ? 15.911 14.933 -18.170 1.00 92.81 105 GLU A C 1
ATOM 823 O O . GLU A 1 105 ? 15.376 14.917 -19.281 1.00 92.81 105 GLU A O 1
ATOM 828 N N . ASN A 1 106 ? 15.826 16.013 -17.382 1.00 92.62 106 ASN A N 1
ATOM 829 C CA . ASN A 1 106 ? 15.075 17.225 -17.740 1.00 92.62 106 ASN A CA 1
ATOM 830 C C . ASN A 1 106 ? 15.580 17.868 -19.047 1.00 92.62 106 ASN A C 1
ATOM 832 O O . ASN A 1 106 ? 14.814 18.529 -19.742 1.00 92.62 106 ASN A O 1
ATOM 836 N N . GLU A 1 107 ? 16.847 17.643 -19.395 1.00 93.56 107 GLU A N 1
ATOM 837 C CA . GLU A 1 107 ? 17.489 18.044 -20.647 1.00 93.56 107 GLU A CA 1
ATOM 838 C C . GLU A 1 107 ? 16.825 17.467 -21.908 1.00 93.56 107 GLU A C 1
ATOM 840 O O . GLU A 1 107 ? 16.970 18.037 -22.985 1.00 93.56 107 GLU A O 1
ATOM 845 N N . LEU A 1 108 ? 16.073 16.365 -21.800 1.00 92.88 108 LEU A N 1
ATOM 846 C CA . LEU A 1 108 ? 15.343 15.769 -22.926 1.00 92.88 108 LEU A CA 1
ATOM 847 C C . LEU A 1 108 ? 14.005 16.469 -23.216 1.00 92.88 108 LEU A C 1
ATOM 849 O O . LEU A 1 108 ? 13.329 16.112 -24.180 1.00 92.88 108 LEU A O 1
ATOM 853 N N . SER A 1 109 ? 13.603 17.424 -22.372 1.00 88.81 109 SER A N 1
ATOM 854 C CA . SER A 1 109 ? 12.342 18.170 -22.500 1.00 88.81 109 SER A CA 1
ATOM 855 C C . SER A 1 109 ? 12.496 19.527 -23.207 1.00 88.81 109 SER A C 1
ATOM 857 O O . SER A 1 109 ? 11.517 20.275 -23.271 1.00 88.81 109 SER A O 1
ATOM 859 N N . GLU A 1 110 ? 13.697 19.854 -23.700 1.00 69.75 110 GLU A N 1
ATOM 860 C CA . GLU A 1 110 ? 14.004 21.085 -24.455 1.00 69.75 110 GLU A CA 1
ATOM 861 C C . GLU A 1 110 ? 13.788 20.959 -25.972 1.00 69.75 110 GLU A C 1
ATOM 863 O O . GLU A 1 110 ? 14.079 19.887 -26.554 1.00 69.75 110 GLU A O 1
#

Secondary structure (DSSP, 8-state):
-HHHHHS--HHHHHHHHHHHHHHHHHHHHH-HHHHHHHHHHHHHHHHSGGGGGS-HHHHHHHHHHHHHHHTTTTTS-SS-GGG--S-GGG--PPP--TTS-----GGGG-

Solvent-accessible surface area (backbone atoms only — not comparable to full-atom values): 6852 Å² total; per-residue (Å²): 109,69,78,41,63,72,73,70,44,59,67,39,45,50,54,49,51,56,51,43,51,60,47,41,36,44,35,53,76,79,40,43,70,62,50,51,51,52,55,51,50,55,49,44,45,70,73,40,77,70,38,77,82,42,52,70,67,51,55,51,50,54,54,50,54,54,48,40,56,74,58,64,24,72,94,30,56,64,66,54,79,96,70,70,81,70,60,77,91,77,58,84,86,82,89,80,64,94,83,59,90,74,83,84,61,67,80,76,76,112

InterPro domains:
  IPR016024 Armadillo-type fold [SSF48371] (2-108)
  IPR050781 Pre-mRNA-splicing factor CWC22 [PTHR18034] (3-97)